Protein AF-A0A9E5RPN5-F1 (afdb_monomer_lite)

Secondary structure (DSSP, 8-state):
--GGGHHHHS--HHHHHHHHHHHHHHHHHHHH-HHHHHHHHTTS-HHHHHHHHHHHHHHHHHHHHHHHHHSTTGGGGG--

Radius of gyration: 12.88 Å; chains: 1; bounding box: 34×34×26 Å

Structure (mmCIF, N/CA/C/O backbone):
data_AF-A0A9E5RPN5-F1
#
_entry.id   AF-A0A9E5RPN5-F1
#
loop_
_atom_site.group_PDB
_atom_site.id
_atom_site.type_symbol
_atom_site.label_atom_id
_atom_site.label_alt_id
_atom_site.label_comp_id
_atom_site.label_asym_id
_atom_site.label_entity_id
_atom_site.label_seq_id
_atom_site.pdbx_PDB_ins_code
_atom_site.Cartn_x
_atom_site.Cartn_y
_atom_site.Cartn_z
_atom_site.occupancy
_atom_site.B_iso_or_equiv
_atom_site.auth_seq_id
_atom_site.auth_comp_id
_atom_site.auth_asym_id
_atom_site.auth_atom_id
_atom_site.pdbx_PDB_model_num
ATOM 1 N N . MET A 1 1 ? 4.645 -22.076 10.721 1.00 41.38 1 MET A N 1
ATOM 2 C CA . MET A 1 1 ? 6.032 -22.201 10.213 1.00 41.38 1 MET A CA 1
ATOM 3 C C . MET A 1 1 ? 6.840 -21.016 10.734 1.00 41.38 1 MET A C 1
ATOM 5 O O . MET A 1 1 ? 6.247 -19.950 10.836 1.00 41.38 1 MET A O 1
ATOM 9 N N . PRO A 1 2 ? 8.112 -21.180 11.142 1.00 40.44 2 PRO A N 1
ATOM 10 C CA . PRO A 1 2 ? 8.870 -20.112 11.795 1.00 40.44 2 PRO A CA 1
ATOM 11 C C . PRO A 1 2 ? 9.355 -19.057 10.788 1.00 40.44 2 PRO A C 1
ATOM 13 O O . PRO A 1 2 ? 9.844 -19.398 9.712 1.00 40.44 2 PRO A O 1
ATOM 16 N N . ALA A 1 3 ? 9.262 -17.781 11.173 1.00 49.69 3 ALA A N 1
ATOM 17 C CA . ALA A 1 3 ? 9.639 -16.604 10.378 1.00 49.69 3 ALA A CA 1
ATOM 18 C C . ALA A 1 3 ? 11.115 -16.583 9.915 1.00 49.69 3 ALA A C 1
ATOM 20 O O . ALA A 1 3 ? 11.492 -15.809 9.041 1.00 49.69 3 ALA A O 1
ATOM 21 N N . SER A 1 4 ? 11.962 -17.460 10.461 1.00 48.34 4 SER A N 1
ATOM 22 C CA . SER A 1 4 ? 13.397 -17.519 10.168 1.00 48.34 4 SER A CA 1
ATOM 23 C C . SER A 1 4 ? 13.746 -18.076 8.785 1.00 48.34 4 SER A C 1
ATOM 25 O O . SER A 1 4 ? 14.851 -17.829 8.306 1.00 48.34 4 SER A O 1
ATOM 27 N N . ILE A 1 5 ? 12.837 -18.798 8.120 1.00 49.44 5 ILE A N 1
ATOM 28 C CA . ILE A 1 5 ? 13.114 -19.376 6.792 1.00 49.44 5 ILE A CA 1
ATOM 29 C C . ILE A 1 5 ? 13.099 -18.296 5.698 1.00 49.44 5 ILE A C 1
ATOM 31 O O . ILE A 1 5 ? 13.888 -18.372 4.756 1.00 49.44 5 ILE A O 1
ATOM 35 N N . TYR A 1 6 ? 12.291 -17.241 5.852 1.00 46.84 6 TYR A N 1
ATOM 36 C CA . TYR A 1 6 ? 12.233 -16.143 4.878 1.00 46.84 6 TYR A CA 1
ATOM 37 C C . TYR A 1 6 ? 13.530 -15.329 4.812 1.00 46.84 6 TYR A C 1
ATOM 39 O O . TYR A 1 6 ? 13.885 -14.832 3.747 1.00 46.84 6 TYR A O 1
ATOM 47 N N . ASN A 1 7 ? 14.290 -15.262 5.909 1.00 48.56 7 ASN A N 1
ATOM 48 C CA . ASN A 1 7 ? 15.549 -14.515 5.954 1.00 48.56 7 ASN A CA 1
ATOM 49 C C . ASN A 1 7 ? 16.706 -15.183 5.191 1.00 48.56 7 ASN A C 1
ATOM 51 O O . ASN A 1 7 ? 17.714 -14.527 4.947 1.00 48.56 7 ASN A O 1
ATOM 55 N N . HIS A 1 8 ? 16.599 -16.468 4.830 1.00 48.03 8 HIS A N 1
ATOM 56 C CA . HIS A 1 8 ? 17.740 -17.225 4.304 1.00 48.03 8 HIS A CA 1
ATOM 57 C C . HIS A 1 8 ? 17.693 -17.559 2.814 1.00 48.03 8 HIS A C 1
ATOM 59 O O . HIS A 1 8 ? 18.711 -18.010 2.291 1.00 48.03 8 HIS A O 1
ATOM 65 N N . LEU A 1 9 ? 16.572 -17.351 2.117 1.00 47.38 9 LEU A N 1
ATOM 66 C CA . LEU A 1 9 ? 16.422 -17.907 0.767 1.00 47.38 9 LEU A CA 1
ATOM 67 C C . LEU A 1 9 ? 16.260 -16.913 -0.379 1.00 47.38 9 LEU A C 1
ATOM 69 O O . LEU A 1 9 ? 16.286 -17.362 -1.519 1.00 47.38 9 LEU A O 1
ATOM 73 N N . ILE A 1 10 ? 16.142 -15.600 -0.161 1.00 46.22 10 ILE A N 1
ATOM 74 C CA . ILE A 1 10 ? 15.823 -14.700 -1.277 1.00 46.22 10 ILE A CA 1
ATOM 75 C C . ILE A 1 10 ? 16.492 -13.306 -1.132 1.00 46.22 10 ILE A C 1
ATOM 77 O O . ILE A 1 10 ? 16.011 -12.439 -0.412 1.00 46.22 10 ILE A O 1
ATOM 81 N N . HIS A 1 11 ? 17.560 -13.113 -1.928 1.00 50.28 11 HIS A N 1
ATOM 82 C CA . HIS A 1 11 ? 18.057 -11.867 -2.558 1.00 50.28 11 HIS A CA 1
ATOM 83 C C . HIS A 1 11 ? 19.204 -11.029 -1.931 1.00 50.28 11 HIS A C 1
ATOM 85 O O . HIS A 1 11 ? 19.345 -10.952 -0.714 1.00 50.28 11 HIS A O 1
ATOM 91 N N . PRO A 1 12 ? 20.063 -10.392 -2.776 1.00 47.50 12 PRO A N 1
ATOM 92 C CA . PRO A 1 12 ? 21.217 -9.624 -2.319 1.00 47.50 12 PRO A CA 1
ATOM 93 C C . PRO A 1 12 ? 20.742 -8.464 -1.449 1.00 47.50 12 PRO A C 1
ATOM 95 O O . PRO A 1 12 ? 19.685 -7.896 -1.709 1.00 47.50 12 PRO A O 1
ATOM 98 N N . VAL A 1 13 ? 21.555 -8.080 -0.467 1.00 50.66 13 VAL A N 1
ATOM 99 C CA . VAL A 1 13 ? 21.322 -7.032 0.551 1.00 50.66 13 VAL A CA 1
ATOM 100 C C . VAL A 1 13 ? 20.682 -5.725 0.017 1.00 50.66 13 VAL A C 1
ATOM 102 O O . VAL A 1 13 ? 20.049 -4.997 0.776 1.00 50.66 13 VAL A O 1
ATOM 105 N N . GLY A 1 14 ? 20.760 -5.439 -1.290 1.00 50.41 14 GLY A N 1
ATOM 106 C CA . GLY A 1 14 ? 20.069 -4.321 -1.948 1.00 50.41 14 GLY A CA 1
ATOM 107 C C . GLY A 1 14 ? 18.566 -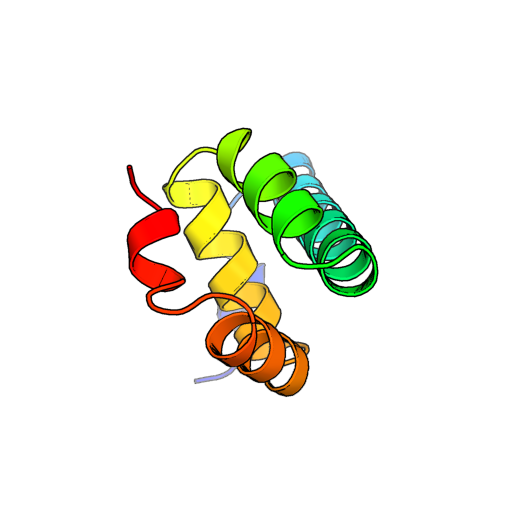4.497 -2.245 1.00 50.41 14 GLY A C 1
ATOM 108 O O . GLY A 1 14 ? 17.874 -3.499 -2.419 1.00 50.41 14 GLY A O 1
ATOM 109 N N . ILE A 1 15 ? 18.021 -5.718 -2.308 1.00 52.88 15 ILE A N 1
ATOM 110 C CA . ILE A 1 15 ? 16.591 -5.948 -2.604 1.00 52.88 15 ILE A CA 1
ATOM 111 C C . ILE A 1 15 ? 15.744 -5.828 -1.333 1.00 52.88 15 ILE A C 1
ATOM 113 O O . ILE A 1 15 ? 14.704 -5.166 -1.360 1.00 52.88 15 ILE A O 1
ATOM 117 N N . GLN A 1 16 ? 16.215 -6.384 -0.213 1.00 54.31 16 GLN A N 1
ATOM 118 C CA . GLN A 1 16 ? 15.524 -6.324 1.080 1.00 54.31 16 GLN A CA 1
ATOM 119 C C . GLN A 1 16 ? 15.442 -4.887 1.618 1.00 54.31 16 GLN A C 1
ATOM 121 O O . GLN A 1 16 ? 14.376 -4.461 2.066 1.00 54.31 16 GLN A O 1
ATOM 126 N N . SER A 1 17 ? 16.519 -4.104 1.473 1.00 59.47 17 SER A N 1
ATOM 127 C CA . SER A 1 17 ? 16.495 -2.670 1.784 1.00 59.47 17 SER A CA 1
ATOM 128 C C . SER A 1 17 ? 15.486 -1.923 0.907 1.00 59.47 17 SER A C 1
ATOM 130 O O . SER A 1 17 ? 14.732 -1.096 1.410 1.00 59.47 17 SER A O 1
ATOM 132 N N . SER A 1 18 ? 15.371 -2.279 -0.380 1.00 79.94 18 SER A N 1
ATOM 133 C CA . SER A 1 18 ? 14.433 -1.621 -1.295 1.00 79.94 18 SER A CA 1
ATOM 134 C C . SER A 1 18 ? 12.961 -1.886 -0.958 1.00 79.94 18 SER A C 1
ATOM 136 O O . SER A 1 18 ? 12.128 -0.998 -1.154 1.00 79.94 18 SER A O 1
ATOM 138 N N . ILE A 1 19 ? 12.622 -3.079 -0.451 1.00 87.31 19 ILE A N 1
ATOM 139 C CA . ILE A 1 19 ? 11.244 -3.416 -0.062 1.00 87.31 19 ILE A CA 1
ATOM 140 C C . ILE A 1 19 ? 10.889 -2.723 1.254 1.00 87.31 19 ILE A C 1
ATOM 142 O O . ILE A 1 19 ? 9.810 -2.150 1.347 1.00 87.31 19 ILE A O 1
ATOM 146 N N . GLN A 1 20 ? 11.801 -2.680 2.231 1.00 87.38 20 GLN A N 1
ATOM 147 C CA . GLN A 1 20 ? 11.589 -1.929 3.475 1.00 87.38 20 GLN A CA 1
ATOM 148 C C . GLN A 1 20 ? 11.436 -0.422 3.224 1.00 87.38 20 GLN A C 1
ATOM 150 O O . GLN A 1 20 ? 10.546 0.208 3.792 1.00 87.38 20 GLN A O 1
ATOM 155 N N . THR A 1 21 ? 12.235 0.157 2.322 1.00 90.50 21 THR A N 1
ATOM 156 C CA . THR A 1 21 ? 12.038 1.547 1.883 1.00 90.50 21 THR A CA 1
ATOM 157 C C . THR A 1 21 ? 10.681 1.731 1.205 1.00 90.50 21 THR A C 1
ATOM 159 O O . THR A 1 21 ? 9.980 2.692 1.505 1.00 90.50 21 THR A O 1
ATOM 162 N N . SER A 1 22 ? 10.273 0.800 0.336 1.00 93.75 22 SER A N 1
ATOM 163 C CA . SER A 1 22 ? 8.960 0.866 -0.325 1.00 93.75 22 SER A CA 1
ATOM 164 C C . SER A 1 22 ? 7.815 0.756 0.692 1.00 93.75 22 SER A C 1
ATOM 166 O O . SER A 1 22 ? 6.845 1.498 0.603 1.00 93.75 22 SER A O 1
ATOM 168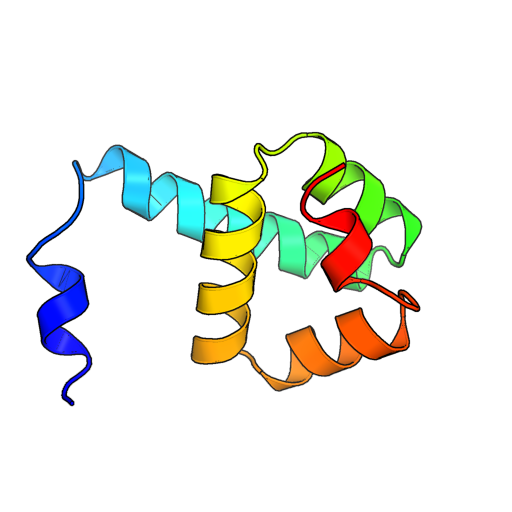 N N . LEU A 1 23 ? 7.951 -0.092 1.715 1.00 94.38 23 LEU A N 1
ATOM 169 C CA . LEU A 1 23 ? 7.011 -0.164 2.829 1.00 94.38 23 LEU A CA 1
ATOM 170 C C . LEU A 1 23 ? 6.902 1.181 3.550 1.00 94.38 23 LEU A C 1
ATOM 172 O O . LEU A 1 23 ? 5.790 1.650 3.766 1.00 94.38 23 LEU A O 1
ATOM 176 N N . GLN A 1 24 ? 8.023 1.822 3.886 1.00 94.38 24 GLN A N 1
ATOM 177 C CA . GLN A 1 24 ? 7.980 3.129 4.544 1.00 94.38 24 GLN A CA 1
ATOM 178 C C . GLN A 1 24 ? 7.292 4.181 3.663 1.00 94.38 24 GLN A C 1
ATOM 180 O O . GLN A 1 24 ? 6.417 4.893 4.144 1.00 94.38 24 GLN A O 1
ATOM 185 N N . MET A 1 25 ? 7.595 4.208 2.360 1.00 94.75 25 MET A N 1
ATOM 186 C CA . MET A 1 25 ? 6.911 5.090 1.406 1.00 94.75 25 MET A CA 1
ATOM 187 C C . MET A 1 25 ? 5.401 4.832 1.358 1.00 94.75 25 MET A C 1
ATOM 189 O O . MET A 1 25 ? 4.625 5.781 1.288 1.00 94.75 25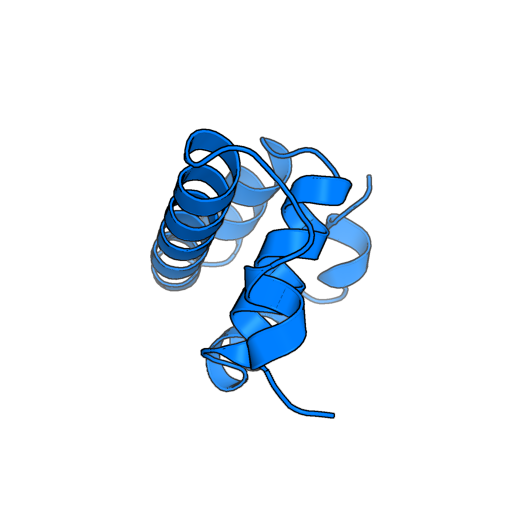 MET A O 1
ATOM 193 N N . LEU A 1 26 ? 4.968 3.567 1.416 1.00 94.81 26 LEU A N 1
ATOM 194 C CA . LEU A 1 26 ? 3.546 3.233 1.470 1.00 94.81 26 LEU A CA 1
ATOM 195 C C . LEU A 1 26 ? 2.904 3.752 2.761 1.00 94.81 26 LEU A C 1
ATOM 197 O O . LEU A 1 26 ? 1.820 4.322 2.704 1.00 94.81 26 LEU A O 1
ATOM 201 N N . ARG A 1 27 ? 3.566 3.604 3.912 1.00 94.62 27 ARG A N 1
ATOM 202 C CA . ARG A 1 27 ? 3.054 4.097 5.203 1.00 94.62 27 ARG A CA 1
ATOM 203 C C . ARG A 1 27 ? 2.928 5.618 5.220 1.00 94.62 27 ARG A C 1
ATOM 205 O O . ARG A 1 27 ? 1.897 6.135 5.646 1.00 94.62 27 ARG A O 1
ATOM 212 N N . ASP A 1 28 ? 3.914 6.324 4.676 1.00 94.81 28 ASP A N 1
ATOM 213 C CA . ASP A 1 28 ? 3.859 7.780 4.520 1.00 94.81 28 ASP A CA 1
ATOM 214 C C . ASP A 1 28 ? 2.717 8.185 3.568 1.00 94.81 28 ASP A C 1
ATOM 216 O O . ASP A 1 28 ? 1.973 9.132 3.830 1.00 94.81 28 ASP A O 1
ATOM 220 N N . ALA A 1 29 ? 2.509 7.422 2.491 1.00 93.81 29 ALA A N 1
ATOM 221 C 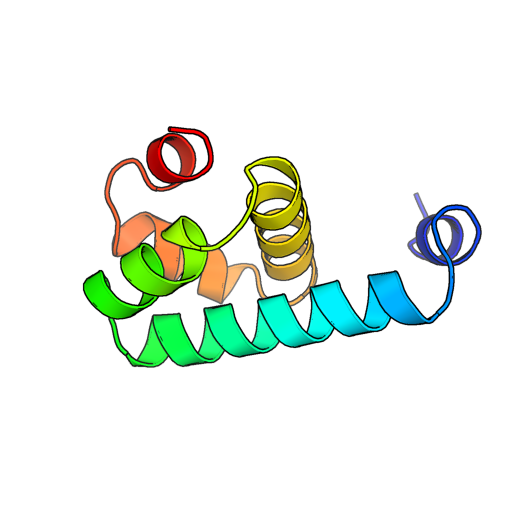CA . ALA A 1 29 ? 1.412 7.641 1.555 1.00 93.81 29 ALA A CA 1
ATOM 222 C C . ALA A 1 29 ? 0.029 7.398 2.184 1.00 93.81 29 ALA A C 1
ATOM 224 O O . ALA A 1 29 ? -0.900 8.145 1.887 1.00 93.81 29 ALA A O 1
ATOM 225 N N . ILE A 1 30 ? -0.116 6.419 3.087 1.00 93.06 30 ILE A N 1
ATOM 226 C CA . ILE A 1 30 ? -1.360 6.197 3.848 1.00 93.06 30 ILE A CA 1
ATOM 227 C C . ILE A 1 30 ? -1.724 7.452 4.649 1.00 93.06 30 ILE A C 1
ATOM 229 O O . ILE A 1 30 ? -2.887 7.858 4.647 1.00 93.06 30 ILE A O 1
ATOM 233 N N . VAL A 1 31 ? -0.741 8.101 5.285 1.00 92.75 31 VAL A N 1
ATOM 234 C CA . VAL A 1 31 ? -0.946 9.380 5.991 1.00 92.75 31 VAL A CA 1
ATOM 235 C C . VAL A 1 31 ? -1.370 10.488 5.019 1.00 92.75 31 VAL A C 1
ATOM 237 O O . VAL A 1 31 ? -2.215 11.313 5.359 1.00 92.75 31 VAL A O 1
ATOM 240 N N . GLY A 1 32 ? -0.828 10.483 3.797 1.00 92.12 32 GLY A N 1
ATOM 241 C CA . GLY A 1 32 ? -1.175 11.417 2.720 1.00 92.12 32 GLY A CA 1
ATOM 242 C C . GLY A 1 32 ? -2.527 11.170 2.031 1.00 92.12 32 GLY A C 1
ATOM 243 O O . GLY A 1 32 ? -2.967 12.010 1.246 1.00 92.12 32 GLY A O 1
ATOM 244 N N . GLY A 1 33 ? -3.207 10.055 2.313 1.00 92.94 33 GLY A N 1
ATOM 245 C CA . GLY A 1 33 ? -4.531 9.747 1.773 1.00 92.94 33 GLY A CA 1
ATOM 246 C C . GLY A 1 33 ? -4.535 8.972 0.448 1.00 92.94 33 GLY A C 1
ATOM 247 O O . GLY A 1 33 ? -3.506 8.567 -0.089 1.00 92.94 33 GLY A O 1
ATOM 248 N N . VAL A 1 34 ? -5.738 8.755 -0.095 1.00 93.25 34 VAL A N 1
ATOM 249 C CA . VAL A 1 34 ? -5.995 7.848 -1.234 1.00 93.25 34 VAL A CA 1
ATOM 250 C C . VAL A 1 34 ? -5.142 8.160 -2.467 1.00 93.25 34 VAL A C 1
ATOM 252 O O . VAL A 1 34 ? -4.562 7.253 -3.062 1.00 93.25 34 VAL A O 1
ATOM 255 N N . GLU A 1 35 ? -5.039 9.431 -2.853 1.00 93.88 35 GLU A N 1
ATOM 256 C CA . GLU A 1 35 ? -4.309 9.819 -4.064 1.00 93.88 35 GLU A CA 1
ATOM 257 C C . GLU A 1 35 ? -2.790 9.669 -3.901 1.00 93.88 35 GLU A C 1
ATOM 259 O O . GLU A 1 35 ? -2.107 9.277 -4.847 1.00 93.88 35 GLU A O 1
ATOM 264 N N . ALA A 1 36 ? -2.258 9.880 -2.691 1.00 94.50 36 ALA A N 1
ATOM 265 C CA . ALA A 1 36 ? -0.849 9.628 -2.397 1.00 94.50 36 ALA A CA 1
ATOM 266 C C . ALA A 1 36 ? -0.523 8.131 -2.488 1.00 94.50 36 ALA A C 1
ATOM 268 O O . ALA A 1 36 ? 0.494 7.752 -3.074 1.00 94.50 36 ALA A O 1
ATOM 269 N N . VAL A 1 37 ? -1.407 7.271 -1.971 1.00 93.75 37 VAL A N 1
ATOM 270 C CA . VAL A 1 37 ? -1.270 5.813 -2.092 1.00 93.75 37 VAL A CA 1
ATOM 271 C C . VAL A 1 37 ? -1.278 5.387 -3.557 1.00 93.75 37 VAL A C 1
ATOM 273 O O . VAL A 1 37 ? -0.341 4.716 -3.985 1.00 93.75 37 VAL A O 1
ATOM 276 N N . LYS A 1 38 ? -2.278 5.810 -4.342 1.00 91.94 38 LYS A N 1
ATOM 277 C CA . LYS A 1 38 ? -2.368 5.480 -5.776 1.00 91.94 38 LYS A CA 1
ATOM 278 C C . LYS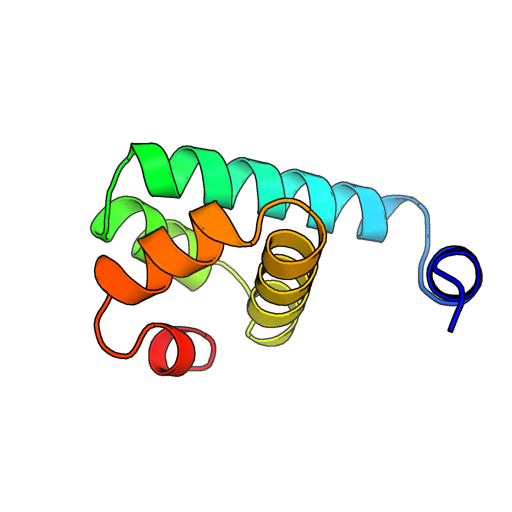 A 1 38 ? -1.120 5.916 -6.542 1.00 91.94 38 LYS A C 1
ATOM 280 O O . LYS A 1 38 ? -0.555 5.114 -7.276 1.00 91.94 38 LYS A O 1
ATOM 285 N N . ALA A 1 39 ? -0.659 7.150 -6.330 1.00 91.94 39 ALA A N 1
ATOM 286 C CA . ALA A 1 39 ? 0.543 7.676 -6.978 1.00 91.94 39 ALA A CA 1
ATOM 287 C C . ALA A 1 39 ? 1.826 6.933 -6.569 1.00 91.94 39 ALA A C 1
ATOM 289 O O . ALA A 1 39 ? 2.794 6.893 -7.331 1.00 91.94 39 ALA A O 1
ATOM 290 N N . THR A 1 40 ? 1.852 6.371 -5.360 1.00 93.31 40 THR A N 1
ATOM 291 C CA . THR A 1 40 ? 2.981 5.589 -4.848 1.00 93.31 40 THR A CA 1
ATOM 292 C C . THR A 1 40 ? 3.019 4.215 -5.508 1.00 93.31 40 THR A C 1
ATOM 294 O O . THR A 1 40 ? 4.036 3.853 -6.099 1.00 93.31 40 THR A O 1
ATOM 297 N N . ILE A 1 41 ? 1.901 3.481 -5.483 1.00 91.75 41 ILE A N 1
ATOM 298 C CA . ILE A 1 41 ? 1.823 2.128 -6.053 1.00 91.75 41 ILE A CA 1
ATOM 299 C C . ILE A 1 41 ? 1.885 2.133 -7.587 1.00 91.75 41 ILE A C 1
ATOM 301 O O . ILE A 1 41 ? 2.452 1.216 -8.166 1.00 91.75 41 ILE A O 1
ATOM 305 N N . SER A 1 42 ? 1.411 3.190 -8.263 1.00 91.19 42 SER A N 1
ATOM 306 C CA . SER A 1 42 ? 1.459 3.293 -9.733 1.00 91.19 42 SER A CA 1
ATOM 307 C C . SER A 1 42 ? 2.879 3.402 -10.301 1.00 91.19 42 SER A C 1
ATOM 309 O O . SER A 1 42 ? 3.075 3.310 -1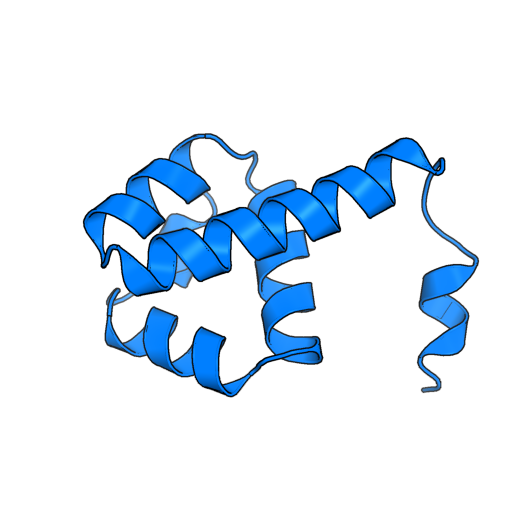1.509 1.00 91.19 42 SER A O 1
ATOM 311 N N . ARG A 1 43 ? 3.880 3.668 -9.452 1.00 89.06 43 ARG A N 1
ATOM 312 C CA . ARG A 1 43 ? 5.302 3.736 -9.830 1.00 89.06 43 ARG A CA 1
ATOM 313 C C . ARG A 1 43 ? 6.022 2.404 -9.642 1.00 89.06 43 ARG A C 1
ATOM 315 O O . ARG A 1 43 ? 7.210 2.306 -9.949 1.00 89.06 43 ARG A O 1
ATOM 322 N N . TRP A 1 44 ? 5.349 1.407 -9.079 1.00 91.19 44 TRP A N 1
ATOM 323 C CA . TRP A 1 44 ? 5.926 0.114 -8.748 1.00 91.19 44 TRP A CA 1
ATOM 324 C C . TRP A 1 44 ? 5.441 -0.958 -9.717 1.00 91.19 44 TRP A C 1
ATOM 326 O O . TRP A 1 44 ? 4.349 -0.878 -10.269 1.00 91.19 44 TRP A O 1
ATOM 336 N N . SER A 1 45 ? 6.273 -1.980 -9.927 1.00 90.50 45 SER A N 1
ATOM 337 C CA . SER A 1 45 ? 5.819 -3.189 -10.608 1.00 90.50 45 SER A CA 1
ATOM 338 C C . SER A 1 45 ? 4.795 -3.926 -9.745 1.00 90.50 45 SER A C 1
ATOM 340 O O . SER A 1 45 ? 4.848 -3.851 -8.515 1.00 90.50 45 SER A O 1
ATOM 342 N N . CYS A 1 46 ? 3.922 -4.701 -10.392 1.00 90.31 46 CYS A N 1
ATOM 343 C CA . CYS A 1 46 ? 2.953 -5.572 -9.723 1.00 90.31 46 CYS A CA 1
ATOM 344 C C . CYS A 1 46 ? 3.621 -6.432 -8.631 1.00 90.31 46 CYS A C 1
ATOM 346 O O . CYS A 1 46 ? 3.199 -6.409 -7.476 1.00 90.31 46 CYS A O 1
ATOM 348 N N . ASP A 1 47 ? 4.746 -7.082 -8.948 1.00 90.69 47 ASP A N 1
ATOM 349 C CA . ASP A 1 47 ? 5.494 -7.900 -7.982 1.00 90.69 47 ASP A CA 1
ATOM 350 C C . ASP A 1 47 ? 5.946 -7.098 -6.753 1.00 90.69 47 ASP A C 1
ATOM 352 O O . ASP A 1 47 ? 5.843 -7.565 -5.619 1.00 90.69 47 ASP A O 1
ATOM 356 N N . ARG A 1 48 ? 6.420 -5.858 -6.953 1.00 89.56 48 ARG A N 1
ATOM 357 C CA . ARG A 1 48 ? 6.834 -4.983 -5.848 1.00 89.56 48 ARG A CA 1
ATOM 358 C C . ARG A 1 48 ? 5.633 -4.587 -4.992 1.00 89.56 48 ARG A C 1
ATOM 360 O O . ARG A 1 48 ? 5.750 -4.613 -3.769 1.00 89.56 48 ARG A O 1
ATOM 367 N N . CYS A 1 49 ? 4.501 -4.252 -5.608 1.00 92.81 49 CYS A N 1
ATOM 368 C CA . CYS A 1 49 ? 3.258 -3.947 -4.902 1.00 92.81 49 CYS A CA 1
ATOM 369 C C . CYS A 1 49 ? 2.831 -5.109 -4.000 1.00 92.81 49 CYS A C 1
ATOM 371 O O . CYS A 1 49 ? 2.600 -4.900 -2.810 1.00 92.81 49 CYS A O 1
ATOM 373 N N . TRP A 1 50 ? 2.812 -6.335 -4.527 1.00 92.94 50 TRP A N 1
ATOM 374 C CA . TRP A 1 50 ? 2.457 -7.522 -3.747 1.00 92.94 50 TRP A CA 1
ATOM 375 C C . TRP A 1 50 ? 3.438 -7.797 -2.610 1.00 92.94 50 TRP A C 1
ATOM 377 O O . TRP A 1 50 ? 3.003 -8.000 -1.479 1.00 92.94 50 TRP A O 1
ATOM 387 N N . CYS A 1 51 ? 4.747 -7.730 -2.864 1.00 92.81 51 CYS A N 1
ATOM 388 C CA . CYS A 1 51 ? 5.756 -7.904 -1.818 1.00 92.81 51 CYS A CA 1
ATOM 389 C C . CYS A 1 51 ? 5.591 -6.894 -0.673 1.00 92.81 51 CYS A C 1
ATOM 391 O O . CYS A 1 51 ? 5.696 -7.262 0.495 1.00 92.81 51 CYS A O 1
ATOM 393 N N . VAL A 1 52 ? 5.319 -5.625 -0.990 1.00 93.62 52 VAL A N 1
ATOM 394 C CA . VAL A 1 52 ? 5.128 -4.575 0.021 1.00 93.62 52 VAL A CA 1
ATOM 395 C C . VAL A 1 52 ? 3.815 -4.761 0.782 1.00 93.62 52 VAL A C 1
ATOM 397 O O . VAL A 1 52 ? 3.802 -4.573 1.994 1.00 93.62 52 VAL A O 1
ATOM 400 N N . VAL A 1 53 ? 2.731 -5.154 0.107 1.00 93.81 53 VAL A N 1
ATOM 401 C CA . VAL A 1 53 ? 1.431 -5.417 0.748 1.00 93.81 53 VAL A CA 1
ATOM 402 C C . VAL A 1 53 ? 1.507 -6.611 1.698 1.00 93.81 53 VAL A C 1
ATOM 404 O O . VAL A 1 53 ? 1.035 -6.500 2.826 1.00 93.81 53 VAL A O 1
ATOM 407 N N . LEU A 1 54 ? 2.148 -7.710 1.291 1.00 93.75 54 LEU A N 1
ATOM 408 C CA . LEU A 1 54 ? 2.356 -8.880 2.154 1.00 93.75 54 LEU A CA 1
ATOM 409 C C . LEU A 1 54 ? 3.229 -8.536 3.365 1.00 93.75 54 LEU A C 1
ATOM 411 O O . LEU A 1 54 ? 2.914 -8.920 4.488 1.00 93.75 54 LEU A O 1
ATOM 415 N N . LEU A 1 55 ? 4.293 -7.754 3.157 1.00 93.31 55 LEU A N 1
ATOM 416 C CA . LEU A 1 55 ? 5.123 -7.289 4.264 1.00 93.31 55 LEU A CA 1
ATOM 417 C C . LEU A 1 55 ? 4.338 -6.360 5.204 1.00 93.31 55 LEU A C 1
ATOM 419 O O . LEU A 1 55 ? 4.477 -6.469 6.419 1.00 93.31 55 LEU A O 1
ATOM 423 N N . LEU A 1 56 ? 3.501 -5.463 4.670 1.00 94.44 56 LEU A N 1
ATOM 424 C CA . LEU A 1 56 ? 2.637 -4.592 5.470 1.00 94.44 56 LEU A CA 1
ATOM 425 C C . LEU A 1 56 ? 1.623 -5.402 6.285 1.00 94.44 56 LEU A C 1
ATOM 427 O O . LEU A 1 56 ? 1.383 -5.068 7.442 1.00 94.44 56 LEU A O 1
ATOM 431 N N . GLU A 1 57 ? 1.051 -6.462 5.713 1.00 94.44 57 GLU A N 1
ATOM 432 C CA . GLU A 1 57 ? 0.171 -7.386 6.433 1.00 94.44 57 GLU A CA 1
ATOM 433 C C . GLU A 1 57 ? 0.890 -8.025 7.626 1.00 94.44 57 GLU A C 1
ATOM 435 O O . GLU A 1 57 ? 0.356 -8.033 8.735 1.00 94.44 57 GLU A O 1
ATOM 440 N N . GLU A 1 58 ? 2.123 -8.493 7.415 1.00 93.75 58 GLU A N 1
ATOM 441 C CA . GLU A 1 58 ? 2.933 -9.138 8.448 1.00 93.75 58 GLU A CA 1
ATOM 442 C C . GLU A 1 58 ? 3.289 -8.182 9.597 1.00 93.75 58 GLU A C 1
ATOM 444 O O . GLU A 1 58 ? 3.189 -8.556 10.767 1.00 93.75 58 GLU A O 1
ATOM 449 N N . VAL A 1 59 ? 3.687 -6.940 9.290 1.00 92.62 59 VAL A N 1
ATOM 450 C CA . VAL A 1 59 ? 4.222 -6.011 10.306 1.00 92.62 59 VAL A CA 1
ATOM 451 C C . VAL A 1 59 ? 3.201 -5.012 10.855 1.00 92.62 59 VAL A C 1
ATOM 453 O O . VAL A 1 59 ? 3.411 -4.454 11.932 1.00 92.62 59 VAL A O 1
ATOM 456 N N . ALA A 1 60 ? 2.121 -4.737 10.121 1.00 91.81 60 ALA A N 1
ATOM 457 C CA . ALA A 1 60 ? 1.133 -3.712 10.454 1.00 91.81 60 ALA A CA 1
ATOM 458 C C . ALA A 1 60 ? -0.235 -3.979 9.791 1.00 91.81 60 ALA A C 1
ATOM 460 O O . ALA A 1 60 ? -0.795 -3.114 9.116 1.00 91.81 60 ALA A O 1
ATOM 461 N N . ALA A 1 61 ? -0.824 -5.156 10.032 1.00 93.00 61 ALA A N 1
ATOM 462 C CA . ALA A 1 61 ? -2.127 -5.547 9.478 1.00 93.00 61 ALA A CA 1
ATOM 463 C C . ALA A 1 61 ? -3.239 -4.486 9.631 1.00 93.00 61 ALA A C 1
ATOM 465 O O . ALA A 1 61 ? -4.094 -4.343 8.759 1.00 93.00 61 ALA A O 1
ATOM 466 N N . THR A 1 62 ? -3.242 -3.706 10.717 1.00 92.88 62 THR A N 1
ATOM 467 C CA . THR A 1 62 ? -4.229 -2.633 10.933 1.00 92.88 62 THR A CA 1
ATOM 468 C C . THR A 1 62 ? -4.101 -1.484 9.930 1.00 92.88 62 THR A C 1
ATOM 470 O O . THR A 1 62 ? -5.104 -0.856 9.598 1.00 92.88 62 THR A O 1
ATOM 473 N N . GLU A 1 63 ? -2.902 -1.211 9.416 1.00 92.56 63 GLU A N 1
ATOM 474 C CA . GLU A 1 63 ? -2.678 -0.226 8.354 1.00 92.56 63 GLU A CA 1
ATOM 475 C C . GLU A 1 63 ? -3.144 -0.753 6.997 1.00 92.56 63 GLU A C 1
ATOM 477 O O . GLU A 1 63 ? -3.755 -0.006 6.234 1.00 92.56 63 GLU A O 1
ATOM 482 N N . LEU A 1 64 ? -2.973 -2.053 6.735 1.00 94.44 64 LEU A N 1
ATOM 483 C CA . LEU A 1 64 ? -3.554 -2.691 5.553 1.00 94.44 64 LEU A CA 1
ATOM 484 C C . LEU A 1 64 ? -5.091 -2.623 5.569 1.00 94.44 64 LEU A C 1
ATOM 486 O O . LEU A 1 64 ? -5.699 -2.270 4.564 1.00 94.44 64 LEU A O 1
ATOM 490 N N . ARG A 1 65 ? -5.738 -2.847 6.722 1.00 93.56 65 ARG A N 1
ATOM 491 C CA . ARG A 1 65 ? -7.200 -2.669 6.839 1.00 93.56 65 ARG A CA 1
ATOM 492 C C . ARG A 1 65 ? -7.648 -1.234 6.567 1.00 93.56 65 ARG A C 1
ATOM 494 O O . ARG A 1 65 ? -8.698 -1.029 5.963 1.00 93.56 65 ARG A O 1
ATOM 501 N N . LYS A 1 66 ? -6.857 -0.234 6.969 1.00 90.69 66 LYS A N 1
ATOM 502 C CA . LYS A 1 66 ? -7.134 1.169 6.617 1.00 90.69 66 LYS A CA 1
ATOM 503 C C . LYS A 1 66 ? -7.040 1.387 5.108 1.00 90.69 66 LYS A C 1
ATOM 505 O O . LYS A 1 66 ? -7.922 2.030 4.552 1.00 90.69 66 LYS A O 1
ATOM 510 N N . LEU A 1 67 ? -6.032 0.818 4.445 1.00 91.19 67 LEU A N 1
ATOM 511 C CA . LEU A 1 67 ? -5.904 0.870 2.984 1.00 91.19 67 LEU A CA 1
ATOM 512 C C . LEU A 1 67 ? -7.123 0.276 2.272 1.00 91.19 67 LEU A C 1
ATOM 514 O O . LEU A 1 67 ? -7.683 0.924 1.390 1.00 91.19 67 LEU A O 1
ATOM 518 N N . GLU A 1 68 ? -7.560 -0.913 2.687 1.00 93.50 68 GLU A N 1
ATOM 519 C CA . GLU A 1 68 ? -8.747 -1.582 2.136 1.00 93.50 68 GLU A CA 1
ATOM 520 C C . GLU A 1 68 ? -10.021 -0.735 2.288 1.00 93.50 68 GLU A C 1
ATOM 522 O O . GLU A 1 68 ? -10.860 -0.708 1.390 1.00 93.50 68 GLU A O 1
ATOM 527 N N . GLN A 1 69 ? -10.168 -0.025 3.412 1.00 92.81 69 GLN A N 1
ATOM 528 C CA . GLN A 1 69 ? -11.305 0.871 3.657 1.00 92.81 69 GLN A CA 1
ATOM 529 C C . GLN A 1 69 ? -11.214 2.172 2.854 1.00 92.81 69 GLN A C 1
ATOM 531 O O . GLN A 1 69 ? -12.231 2.693 2.399 1.00 92.81 69 GLN A O 1
ATOM 536 N N . MET A 1 70 ? -10.005 2.711 2.693 1.00 90.94 70 MET A N 1
ATOM 537 C CA . MET A 1 70 ? -9.755 3.956 1.968 1.00 90.94 70 MET A CA 1
ATOM 538 C C . MET A 1 70 ? -9.904 3.787 0.453 1.00 90.94 70 MET A C 1
ATOM 540 O O . MET A 1 70 ? -10.339 4.717 -0.225 1.00 90.94 70 MET A O 1
ATOM 544 N N . ILE A 1 71 ? -9.531 2.624 -0.087 1.00 91.69 71 ILE A N 1
ATOM 545 C CA . ILE A 1 71 ? -9.522 2.347 -1.525 1.00 91.69 71 ILE A CA 1
ATOM 546 C C . ILE A 1 71 ? -10.419 1.135 -1.800 1.00 91.69 71 ILE A C 1
ATOM 548 O O . ILE A 1 71 ? -9.958 -0.007 -1.723 1.00 91.69 71 ILE A O 1
ATOM 552 N N . PRO A 1 72 ? -11.695 1.359 -2.163 1.00 90.75 72 PRO A N 1
ATOM 553 C CA . PRO A 1 72 ? -12.570 0.285 -2.608 1.00 90.75 72 PRO A CA 1
ATOM 554 C C . PRO A 1 72 ? -11.930 -0.477 -3.772 1.00 90.75 72 PRO A C 1
ATOM 556 O O . PRO A 1 72 ? -11.545 0.119 -4.776 1.00 90.75 72 PRO A O 1
ATOM 559 N N . GLY A 1 73 ? -11.794 -1.795 -3.630 1.00 89.00 73 GLY A N 1
ATOM 560 C CA . GLY A 1 73 ? -11.132 -2.622 -4.639 1.00 89.00 73 GLY A CA 1
ATOM 561 C C . GLY A 1 73 ? -9.609 -2.460 -4.691 1.00 89.00 73 GLY A C 1
ATOM 562 O O . GLY A 1 73 ? -9.030 -2.750 -5.732 1.00 89.00 73 GLY A O 1
ATOM 563 N N . PHE A 1 74 ? -8.963 -2.041 -3.592 1.00 90.69 74 PHE A N 1
ATOM 564 C CA . PHE A 1 74 ? -7.509 -1.842 -3.469 1.00 90.69 74 PHE A CA 1
ATOM 565 C C . PHE A 1 74 ? -6.659 -2.898 -4.191 1.00 90.69 74 PHE A C 1
ATOM 567 O O . PHE A 1 74 ? -5.770 -2.549 -4.963 1.00 90.69 74 PHE A O 1
ATOM 574 N N . TYR A 1 75 ? -6.959 -4.185 -4.003 1.00 89.75 75 TYR A N 1
ATOM 575 C CA . TYR A 1 75 ? -6.207 -5.277 -4.630 1.00 89.75 75 TYR A CA 1
ATOM 576 C C . TYR A 1 75 ? -6.275 -5.280 -6.163 1.00 89.75 75 TYR A C 1
ATOM 578 O O . TYR A 1 75 ? -5.325 -5.704 -6.816 1.00 89.75 75 TYR A O 1
ATOM 586 N N . GLY A 1 76 ? -7.355 -4.759 -6.750 1.00 87.50 76 GLY A N 1
ATOM 587 C CA . GLY A 1 76 ? -7.463 -4.556 -8.194 1.00 87.50 76 GLY A CA 1
ATOM 588 C C . GLY A 1 76 ? -6.510 -3.480 -8.724 1.00 87.50 76 GLY A C 1
ATOM 589 O O . GLY A 1 76 ? -6.153 -3.514 -9.895 1.00 87.50 76 GLY A O 1
ATOM 590 N N . CYS A 1 77 ? -6.048 -2.560 -7.871 1.00 84.44 77 CYS A N 1
ATOM 591 C CA . CYS A 1 77 ? -5.085 -1.520 -8.236 1.00 84.44 77 CYS A CA 1
ATOM 592 C C . CYS A 1 77 ? -3.624 -2.003 -8.218 1.00 84.44 77 CYS A C 1
ATOM 594 O O . CYS A 1 77 ? -2.743 -1.259 -8.637 1.00 84.44 77 CYS A O 1
ATOM 596 N N . LEU A 1 78 ? -3.342 -3.212 -7.719 1.00 83.19 78 LEU A N 1
ATOM 597 C CA . LEU A 1 78 ? -1.969 -3.713 -7.564 1.00 83.19 78 LEU A CA 1
ATOM 598 C C . LEU A 1 78 ? -1.381 -4.312 -8.852 1.00 83.19 78 LEU A C 1
ATOM 600 O O . LEU A 1 78 ? -0.210 -4.679 -8.848 1.00 83.19 78 LEU A O 1
ATOM 604 N N . GLY A 1 79 ? -2.158 -4.424 -9.936 1.00 65.25 79 GLY A N 1
ATOM 605 C CA . GLY A 1 79 ? -1.753 -5.164 -11.138 1.00 65.25 79 GLY A CA 1
ATOM 606 C C . GLY A 1 79 ? -2.359 -4.696 -12.462 1.00 65.25 79 GLY A C 1
ATOM 607 O O . GLY A 1 79 ? -2.470 -5.515 -13.372 1.00 65.25 79 GLY A O 1
ATOM 608 N N . SER A 1 80 ? -2.761 -3.426 -12.572 1.00 52.91 80 SER A N 1
ATOM 609 C CA . SER A 1 80 ? -3.194 -2.810 -13.840 1.00 52.91 80 SER A CA 1
ATOM 610 C C . SER A 1 80 ? -2.063 -2.063 -14.532 1.00 52.91 80 SER A C 1
ATOM 612 O O . SER A 1 80 ? -1.440 -1.235 -13.827 1.00 52.91 80 SER A O 1
#

Sequence (80 aa):
MPASIYNHLIHPVGIQSSIQTSLQMLRDAIVGGVEAVKATISRWSCDRCWCVVLLLEEVAATELRKLEQMIPGFYGCLGS

Foldseek 3Di:
DDPVVVVPDDDDPVVVVVLVVLLVQCVVQLVVADVSNLVSLVVDALVSLVSSLVVCCVPPVVSNVSQCVRDPVSNVSSHD

pLDDT: mean 81.89, std 18.17, range [40.44, 94.81]